Protein AF-A0A6A3VEC8-F1 (afdb_monomer_lite)

Sequence (93 aa):
MAKANMLSSRLSRSNQAEHNRVAVDERHCADAQNLKQQQSNIAISKCHSVSEQFSECAKANDIMVVVHCRDHNKALNARLHQLTNAEHFDIYR

pLDDT: mean 77.83, std 14.32, range [39.41, 95.81]

Radius of gyration: 24.62 Å; chains: 1; bounding box: 74×29×41 Å

InterPro domains:
  IPR013892 Cytochrome c oxidase biogenesis protein Cmc1-like [PF08583] (45-90)

Secondary structure (DSSP, 8-state):
---SHHHHHHHHHHHHHHHHHHHHHHHHHHHHHHHHHHHHHHHHHHTHHHHHHHHHHHHHHGGGHHHHTHHHHHHHHHHHHHHHSHHHHGGG-

Foldseek 3Di:
DDDPPPVVVVVVVVVVVVVVVVVVVVVVVVLLVVLLVVLQVVLCVVLVVLVVVLVVQCVVQPVCSVPRVVVSVVVSVVSSCVSNPPVNSVVRD

Organism: NCBI:txid53985

Structure (mmCIF, N/CA/C/O backbone):
data_AF-A0A6A3VEC8-F1
#
_entry.id   AF-A0A6A3VEC8-F1
#
loop_
_atom_site.group_PDB
_atom_site.id
_atom_site.type_symbol
_atom_site.label_atom_id
_atom_site.label_alt_id
_atom_site.label_comp_id
_atom_site.label_asym_id
_atom_site.label_entity_id
_atom_site.label_seq_id
_atom_site.pdbx_PDB_ins_code
_atom_site.Cartn_x
_atom_site.Cartn_y
_atom_site.Cartn_z
_atom_site.occupancy
_atom_site.B_iso_or_equiv
_atom_site.auth_seq_id
_atom_site.auth_comp_id
_atom_site.auth_asym_id
_atom_site.auth_atom_id
_atom_site.pdbx_PDB_model_num
ATOM 1 N N . MET A 1 1 ? 62.501 -20.277 -20.057 1.00 39.41 1 MET A N 1
ATOM 2 C CA . MET A 1 1 ? 61.508 -20.457 -18.974 1.00 39.41 1 MET A CA 1
ATOM 3 C C . MET A 1 1 ? 60.356 -19.480 -19.206 1.00 39.41 1 MET A C 1
ATOM 5 O O . MET A 1 1 ? 60.558 -18.293 -19.022 1.00 39.41 1 MET A O 1
ATOM 9 N N . ALA A 1 2 ? 59.190 -19.929 -19.687 1.00 52.28 2 ALA A N 1
ATOM 10 C CA . ALA A 1 2 ? 58.043 -19.048 -19.966 1.00 52.28 2 ALA A CA 1
ATOM 11 C C . ALA A 1 2 ? 56.713 -19.804 -19.790 1.00 52.28 2 ALA A C 1
ATOM 13 O O . ALA A 1 2 ? 56.076 -20.187 -20.764 1.00 52.28 2 ALA A O 1
ATOM 14 N N . LYS A 1 3 ? 56.313 -20.096 -18.544 1.00 53.19 3 LYS A N 1
ATOM 15 C CA . LYS A 1 3 ? 54.997 -20.712 -18.250 1.00 53.19 3 LYS A CA 1
ATOM 16 C C . LYS A 1 3 ? 54.251 -20.117 -17.048 1.00 53.19 3 LYS A C 1
ATOM 18 O O . LYS A 1 3 ? 53.108 -20.489 -16.821 1.00 53.19 3 LYS A O 1
ATOM 23 N N . ALA A 1 4 ? 54.833 -19.153 -16.330 1.00 54.94 4 ALA A N 1
ATOM 24 C CA . ALA A 1 4 ? 54.174 -18.524 -15.180 1.00 54.94 4 ALA A CA 1
ATOM 25 C C . ALA A 1 4 ? 53.212 -17.376 -15.566 1.00 54.94 4 ALA A C 1
ATOM 27 O O . ALA A 1 4 ? 52.208 -17.161 -14.892 1.00 54.94 4 ALA A O 1
ATOM 28 N N . ASN A 1 5 ? 53.452 -16.678 -16.686 1.00 53.91 5 ASN A N 1
ATOM 29 C CA . ASN A 1 5 ? 52.701 -15.454 -17.008 1.00 53.91 5 ASN A CA 1
ATOM 30 C C . ASN A 1 5 ? 51.297 -15.700 -17.586 1.00 53.91 5 ASN A C 1
ATOM 32 O O . ASN A 1 5 ? 50.413 -14.876 -17.385 1.00 53.91 5 ASN A O 1
ATOM 36 N N . MET A 1 6 ? 51.043 -16.828 -18.261 1.00 53.34 6 MET A N 1
ATOM 37 C CA . MET A 1 6 ? 49.728 -17.073 -18.882 1.00 53.34 6 MET A CA 1
ATOM 38 C C . MET A 1 6 ? 48.632 -17.477 -17.885 1.00 53.34 6 MET A C 1
ATOM 40 O O . MET A 1 6 ? 47.458 -17.206 -18.134 1.00 53.34 6 MET A O 1
ATOM 44 N N . LEU A 1 7 ? 48.987 -18.118 -16.767 1.00 55.62 7 LEU A N 1
ATOM 45 C CA . LEU A 1 7 ? 48.019 -18.553 -15.751 1.00 55.62 7 LEU A CA 1
ATOM 46 C C . LEU A 1 7 ? 47.548 -17.379 -14.881 1.00 55.62 7 LEU A C 1
ATOM 48 O O . LEU A 1 7 ? 46.351 -17.248 -14.633 1.00 55.62 7 LEU A O 1
ATOM 52 N N . SER A 1 8 ? 48.463 -16.474 -14.515 1.00 59.25 8 SER A N 1
ATOM 53 C CA . SER A 1 8 ? 48.144 -15.262 -13.746 1.00 59.25 8 SER A CA 1
ATOM 54 C C . SER A 1 8 ? 47.187 -14.330 -14.505 1.00 59.25 8 SER A C 1
ATOM 56 O O . SER A 1 8 ? 46.185 -13.875 -13.954 1.00 59.25 8 SER A O 1
ATOM 58 N N . SER A 1 9 ? 47.399 -14.136 -15.814 1.00 60.50 9 SER A N 1
ATOM 59 C CA . SER A 1 9 ? 46.500 -13.320 -16.643 1.00 60.50 9 SER A CA 1
ATOM 60 C C . SER A 1 9 ? 45.093 -13.914 -16.787 1.00 60.50 9 SER A C 1
ATOM 62 O O . SER A 1 9 ? 44.124 -13.167 -16.910 1.00 60.50 9 SER A O 1
ATOM 64 N N . ARG A 1 10 ? 44.956 -15.248 -16.776 1.00 58.88 10 ARG A N 1
ATOM 65 C CA . ARG A 1 10 ? 43.647 -15.924 -16.838 1.00 58.88 10 ARG A CA 1
ATOM 66 C C . ARG A 1 10 ? 42.886 -15.808 -15.518 1.00 58.88 10 ARG A C 1
ATOM 68 O O . ARG A 1 10 ? 41.700 -15.502 -15.550 1.00 58.88 10 ARG A O 1
ATOM 75 N N . LEU A 1 11 ? 43.569 -15.976 -14.385 1.00 61.03 11 LEU A N 1
ATOM 76 C CA . LEU A 1 11 ? 42.981 -15.796 -13.052 1.00 61.03 11 LEU A CA 1
ATOM 77 C C . LEU A 1 11 ? 42.558 -14.339 -12.812 1.00 61.03 11 LEU A C 1
ATOM 79 O O . LEU A 1 11 ? 41.439 -14.091 -12.381 1.00 61.03 11 LEU A O 1
ATOM 83 N N . SER A 1 12 ? 43.392 -13.367 -13.196 1.00 61.09 12 SER A N 1
ATOM 84 C CA . SER A 1 12 ? 43.051 -11.939 -13.105 1.00 61.09 12 SER A CA 1
ATOM 85 C C . SER A 1 12 ? 41.829 -11.570 -13.960 1.00 61.09 12 SER A C 1
ATOM 87 O O . SER A 1 12 ? 40.947 -10.853 -13.492 1.00 61.09 12 SER A O 1
ATOM 89 N N . ARG A 1 13 ? 41.708 -12.120 -15.180 1.00 61.25 13 ARG A N 1
ATOM 90 C CA . ARG A 1 13 ? 40.511 -11.940 -16.022 1.00 61.25 13 ARG A CA 1
ATOM 91 C C . ARG A 1 13 ? 39.266 -12.611 -15.441 1.00 61.25 13 ARG A C 1
ATOM 93 O O . ARG A 1 13 ? 38.185 -12.048 -15.578 1.00 61.25 13 ARG A O 1
ATOM 100 N N . SER A 1 14 ? 39.408 -13.778 -14.808 1.00 66.50 14 SER A N 1
ATOM 101 C CA . SER A 1 14 ? 38.296 -14.469 -14.142 1.00 66.50 14 SER A CA 1
ATOM 102 C C . SER A 1 14 ? 37.767 -13.644 -12.970 1.00 66.50 14 SER A C 1
ATOM 104 O O . SER A 1 14 ? 36.578 -13.350 -12.925 1.00 66.50 14 SER A O 1
ATOM 106 N N . ASN A 1 15 ? 38.661 -13.158 -12.106 1.00 65.44 15 ASN A N 1
ATOM 107 C CA . ASN A 1 15 ? 38.294 -12.329 -10.958 1.00 65.44 15 ASN A CA 1
ATOM 108 C C . ASN A 1 15 ? 37.674 -10.992 -11.396 1.00 65.44 15 ASN A C 1
ATOM 110 O O . ASN A 1 15 ? 36.709 -10.530 -10.795 1.00 65.44 15 ASN A O 1
ATOM 114 N N . GLN A 1 16 ? 38.175 -10.383 -12.478 1.00 70.12 16 GLN A N 1
ATOM 115 C CA . GLN A 1 16 ? 37.578 -9.171 -13.047 1.00 70.12 16 GLN A CA 1
ATOM 116 C C . GLN A 1 16 ? 36.187 -9.438 -13.641 1.00 70.12 16 GLN A C 1
ATOM 118 O O . GLN A 1 16 ? 35.287 -8.615 -13.493 1.00 70.12 16 GLN A O 1
ATOM 123 N N . ALA A 1 17 ? 35.991 -10.575 -14.316 1.00 68.69 17 ALA A N 1
ATOM 124 C CA . ALA A 1 17 ? 34.696 -10.957 -14.869 1.00 68.69 17 ALA A CA 1
ATOM 125 C C . ALA A 1 17 ? 33.670 -11.256 -13.765 1.00 68.69 17 ALA A C 1
ATOM 127 O O . ALA A 1 17 ? 32.515 -10.860 -13.893 1.00 68.69 17 ALA A O 1
ATOM 128 N N . GLU A 1 18 ? 34.082 -11.902 -12.675 1.00 66.88 18 GLU A N 1
ATOM 129 C CA . GLU A 1 18 ? 33.244 -12.123 -11.493 1.00 66.88 18 GLU A CA 1
ATOM 130 C C . GLU A 1 18 ? 32.894 -10.811 -10.794 1.00 66.88 18 GLU A C 1
ATOM 132 O O . GLU A 1 18 ? 31.716 -10.548 -10.577 1.00 66.88 18 GLU A O 1
ATOM 137 N N . HIS A 1 19 ? 33.872 -9.936 -10.547 1.00 68.19 19 HIS A N 1
ATOM 138 C CA . HIS A 1 19 ? 33.623 -8.612 -9.974 1.00 68.19 19 HIS A CA 1
ATOM 139 C C . HIS A 1 19 ? 32.664 -7.784 -10.842 1.00 68.19 19 HIS A C 1
ATOM 141 O O . HIS A 1 19 ? 31.760 -7.126 -10.337 1.00 68.19 19 HIS A O 1
ATOM 147 N N . ASN A 1 20 ? 32.808 -7.854 -12.168 1.00 64.25 20 ASN A N 1
ATOM 148 C CA . ASN A 1 20 ? 31.891 -7.187 -13.088 1.00 64.25 20 ASN A CA 1
ATOM 149 C C . ASN A 1 20 ? 30.485 -7.806 -13.055 1.00 64.25 20 ASN A C 1
ATOM 151 O O . ASN A 1 20 ? 29.515 -7.065 -13.165 1.00 64.25 20 ASN A O 1
ATOM 155 N N . ARG A 1 21 ? 30.352 -9.130 -12.892 1.00 60.44 21 ARG A N 1
ATOM 156 C CA . ARG A 1 21 ? 29.049 -9.802 -12.738 1.00 60.44 21 ARG A CA 1
ATOM 157 C C . ARG A 1 21 ? 28.365 -9.413 -11.431 1.00 60.44 21 ARG A C 1
ATOM 159 O O . ARG A 1 21 ? 27.193 -9.069 -11.479 1.00 60.44 21 ARG A O 1
ATOM 166 N N . VAL A 1 22 ? 29.095 -9.387 -10.315 1.00 61.88 22 VAL A N 1
ATOM 167 C CA . VAL A 1 22 ? 28.570 -8.928 -9.016 1.00 61.88 22 VAL A CA 1
ATOM 168 C C . VAL A 1 22 ? 28.148 -7.461 -9.101 1.00 61.88 22 VAL A C 1
ATOM 170 O O . VAL A 1 22 ? 27.028 -7.130 -8.738 1.00 61.88 22 VAL A O 1
ATOM 173 N N . ALA A 1 23 ? 28.967 -6.595 -9.704 1.00 61.31 23 ALA A N 1
ATOM 174 C CA . ALA A 1 23 ? 28.615 -5.187 -9.898 1.00 61.31 23 ALA A CA 1
ATOM 175 C C . ALA A 1 23 ? 27.424 -4.976 -10.856 1.00 61.31 23 ALA A C 1
ATOM 177 O O . ALA A 1 23 ? 26.764 -3.938 -10.825 1.00 61.31 23 ALA A O 1
ATOM 178 N N . VAL A 1 24 ? 27.169 -5.902 -11.785 1.00 61.78 24 VAL A N 1
ATOM 179 C CA . VAL A 1 24 ? 25.970 -5.883 -12.638 1.00 61.78 24 VAL A CA 1
ATOM 180 C C . VAL A 1 24 ? 24.752 -6.370 -11.852 1.00 61.78 24 VAL A C 1
ATOM 182 O O . VAL A 1 24 ? 23.703 -5.745 -11.963 1.00 61.78 24 VAL A O 1
ATOM 185 N N . ASP A 1 25 ? 24.885 -7.414 -11.039 1.00 61.31 25 ASP A N 1
ATOM 186 C CA . ASP A 1 25 ? 23.809 -7.951 -10.196 1.00 61.31 25 ASP A CA 1
ATOM 187 C C . ASP A 1 25 ? 23.372 -6.952 -9.107 1.00 61.31 25 ASP A C 1
ATOM 189 O O . ASP A 1 25 ? 22.181 -6.691 -8.943 1.00 61.31 25 ASP A O 1
ATOM 193 N N . GLU A 1 26 ? 24.327 -6.275 -8.456 1.00 60.38 26 GLU A N 1
ATOM 194 C CA . GLU A 1 26 ? 24.054 -5.191 -7.501 1.00 60.38 26 GLU A CA 1
ATOM 195 C C . GLU A 1 26 ? 23.309 -4.021 -8.148 1.00 60.38 26 GLU A C 1
ATOM 197 O O . GLU A 1 26 ? 22.350 -3.511 -7.569 1.00 60.38 26 GLU A O 1
ATOM 202 N N . ARG A 1 27 ? 23.707 -3.608 -9.361 1.00 61.69 27 ARG A N 1
ATOM 203 C CA . ARG A 1 27 ? 23.007 -2.543 -10.098 1.00 61.69 27 ARG A CA 1
ATOM 204 C C . ARG A 1 27 ? 21.584 -2.948 -10.466 1.00 61.69 27 ARG A C 1
ATOM 206 O O . ARG A 1 27 ? 20.664 -2.194 -10.180 1.00 61.69 27 ARG A O 1
ATOM 213 N N . HIS A 1 28 ? 21.381 -4.158 -10.990 1.00 67.44 28 HIS A N 1
ATOM 214 C CA . HIS A 1 28 ? 20.036 -4.656 -11.296 1.00 67.44 28 HIS A CA 1
ATOM 215 C C . HIS A 1 28 ? 19.152 -4.757 -10.044 1.00 67.44 28 HIS A C 1
ATOM 217 O O . HIS A 1 28 ? 17.965 -4.433 -10.098 1.00 67.44 28 HIS A O 1
ATOM 223 N N . CYS A 1 29 ? 19.713 -5.165 -8.901 1.00 66.88 29 CYS A N 1
ATOM 224 C CA . CYS A 1 29 ? 18.985 -5.189 -7.634 1.00 66.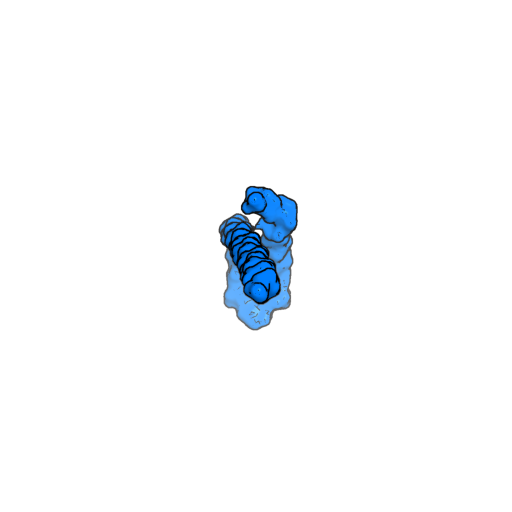88 29 CYS A CA 1
ATOM 225 C C . CYS A 1 29 ? 18.643 -3.778 -7.135 1.00 66.88 29 CYS A C 1
ATOM 227 O O . CYS A 1 29 ? 17.520 -3.556 -6.681 1.00 66.88 29 CYS A O 1
ATOM 229 N N . ALA A 1 30 ? 19.570 -2.822 -7.243 1.00 71.44 30 ALA A N 1
ATOM 230 C CA . ALA A 1 30 ? 19.339 -1.427 -6.875 1.00 71.44 30 ALA A CA 1
ATOM 231 C C . ALA A 1 30 ? 18.273 -0.767 -7.766 1.00 71.44 30 ALA A C 1
ATOM 233 O O . ALA A 1 30 ? 17.391 -0.069 -7.264 1.00 71.44 30 ALA A O 1
ATOM 234 N N . ASP A 1 31 ? 18.287 -1.042 -9.070 1.00 73.25 31 ASP A N 1
ATOM 235 C CA . ASP A 1 31 ? 17.277 -0.555 -10.011 1.00 73.25 31 ASP A CA 1
ATOM 236 C C . ASP A 1 31 ? 15.899 -1.149 -9.680 1.00 73.25 31 ASP A C 1
ATOM 238 O O . ASP A 1 31 ? 14.918 -0.419 -9.535 1.00 73.25 31 ASP A O 1
ATOM 242 N N . ALA A 1 32 ? 15.824 -2.459 -9.419 1.00 74.31 32 ALA A N 1
ATOM 243 C CA . ALA A 1 32 ? 14.586 -3.111 -8.994 1.00 74.31 32 ALA A CA 1
ATOM 244 C C . ALA A 1 32 ? 14.050 -2.569 -7.654 1.00 74.31 32 ALA A C 1
ATOM 246 O O . ALA A 1 32 ? 12.835 -2.454 -7.475 1.00 74.31 32 ALA A O 1
ATOM 247 N N . GLN A 1 33 ? 14.927 -2.224 -6.706 1.00 79.88 33 GLN A N 1
ATOM 248 C CA . GLN A 1 33 ? 14.540 -1.588 -5.443 1.00 79.88 33 GLN A CA 1
ATOM 249 C C . GLN A 1 33 ? 13.991 -0.174 -5.662 1.00 79.88 33 GLN A C 1
ATOM 251 O O . GLN A 1 33 ? 12.950 0.162 -5.096 1.00 79.88 33 GLN A O 1
ATOM 256 N N . ASN A 1 34 ? 14.629 0.626 -6.521 1.00 81.56 34 ASN A N 1
ATOM 257 C CA . ASN A 1 34 ? 14.153 1.965 -6.871 1.00 81.56 34 ASN A CA 1
ATOM 258 C C . ASN A 1 34 ? 12.764 1.926 -7.522 1.00 81.56 34 ASN A C 1
ATOM 260 O O . ASN A 1 34 ? 11.883 2.695 -7.133 1.00 81.56 34 ASN A O 1
ATOM 264 N N . LEU A 1 35 ? 12.531 0.990 -8.446 1.00 80.31 35 LEU A N 1
ATOM 265 C CA . LEU A 1 35 ? 11.227 0.813 -9.093 1.00 80.31 35 LEU A CA 1
ATOM 266 C C . LEU A 1 35 ? 10.138 0.409 -8.094 1.00 80.31 35 LEU A C 1
ATOM 268 O O . LEU A 1 35 ? 9.046 0.980 -8.091 1.00 80.31 35 LEU A O 1
ATOM 272 N N . LYS A 1 36 ? 10.444 -0.521 -7.180 1.00 80.31 36 LYS A N 1
ATOM 273 C CA . LYS A 1 36 ? 9.517 -0.902 -6.101 1.00 80.31 36 LYS A CA 1
ATOM 274 C C . LYS A 1 36 ? 9.214 0.273 -5.174 1.00 80.31 36 LYS A C 1
ATOM 276 O O . LYS A 1 36 ? 8.066 0.450 -4.767 1.00 80.31 36 LYS A O 1
ATOM 281 N N . GLN A 1 37 ? 10.214 1.098 -4.862 1.00 82.69 37 GLN A N 1
ATOM 282 C CA . GLN A 1 37 ? 10.024 2.286 -4.033 1.00 82.69 37 GLN A CA 1
ATOM 283 C C . GLN A 1 37 ? 9.131 3.322 -4.728 1.00 82.69 37 GLN A C 1
ATOM 285 O O . GLN A 1 37 ? 8.225 3.869 -4.099 1.00 82.69 37 GLN A O 1
ATOM 290 N N . GLN A 1 38 ? 9.337 3.566 -6.024 1.00 83.25 38 GLN A N 1
ATOM 291 C CA . GLN A 1 38 ? 8.477 4.456 -6.807 1.00 83.25 38 GLN A CA 1
ATOM 292 C C . GLN A 1 38 ? 7.036 3.942 -6.869 1.00 83.25 38 GLN A C 1
ATOM 294 O O . GLN A 1 38 ? 6.107 4.706 -6.601 1.00 83.25 38 GLN A O 1
ATOM 299 N N . GLN A 1 39 ? 6.844 2.650 -7.142 1.00 82.69 39 GLN A N 1
ATOM 300 C CA . GLN A 1 39 ? 5.521 2.027 -7.143 1.00 82.69 39 GLN A CA 1
ATOM 301 C C . GLN A 1 39 ? 4.837 2.164 -5.776 1.00 82.69 39 GLN A C 1
ATOM 303 O O . GLN A 1 39 ? 3.665 2.531 -5.714 1.00 82.69 39 GLN A O 1
ATOM 308 N N . SER A 1 40 ? 5.570 1.939 -4.681 1.00 82.50 40 SER A N 1
ATOM 309 C CA . SER A 1 40 ? 5.066 2.124 -3.316 1.00 82.50 40 SER A CA 1
ATOM 310 C C . SER A 1 40 ? 4.616 3.566 -3.065 1.00 82.50 40 SER A C 1
ATOM 312 O O . SER A 1 40 ? 3.496 3.793 -2.611 1.00 82.50 40 SER A O 1
ATOM 314 N N . ASN A 1 41 ? 5.434 4.556 -3.432 1.00 85.94 41 ASN A N 1
ATOM 315 C CA . ASN A 1 41 ? 5.098 5.971 -3.252 1.00 85.94 41 ASN A CA 1
ATOM 316 C C . ASN A 1 41 ? 3.827 6.359 -4.030 1.00 85.94 41 ASN A C 1
ATOM 318 O O . ASN A 1 41 ? 2.957 7.057 -3.504 1.00 85.94 41 ASN A O 1
ATOM 322 N N . ILE A 1 42 ? 3.686 5.867 -5.264 1.00 84.94 42 ILE A N 1
ATOM 323 C CA . ILE A 1 42 ? 2.489 6.093 -6.083 1.00 84.94 42 ILE A CA 1
ATOM 324 C C . ILE A 1 42 ? 1.275 5.390 -5.472 1.00 84.94 42 ILE A C 1
ATOM 326 O O . ILE A 1 42 ? 0.192 5.977 -5.416 1.00 84.94 42 ILE A O 1
ATOM 330 N N . ALA A 1 43 ? 1.439 4.156 -4.994 1.00 85.88 43 ALA A N 1
ATOM 331 C CA . ALA A 1 43 ? 0.371 3.406 -4.349 1.00 85.88 43 ALA A CA 1
ATOM 332 C C . ALA A 1 43 ? -0.129 4.118 -3.086 1.00 85.88 43 ALA A C 1
ATOM 334 O O . ALA A 1 43 ? -1.334 4.293 -2.926 1.00 85.88 43 ALA A O 1
ATOM 335 N N . ILE A 1 44 ? 0.779 4.610 -2.241 1.00 85.56 44 ILE A N 1
ATOM 336 C CA . ILE A 1 44 ? 0.442 5.393 -1.045 1.00 85.56 44 ILE A CA 1
ATOM 337 C C . ILE A 1 44 ? -0.329 6.660 -1.428 1.00 85.56 44 ILE A C 1
ATOM 339 O O . ILE A 1 44 ? -1.374 6.936 -0.840 1.00 85.56 44 ILE A O 1
ATOM 343 N N . SER A 1 45 ? 0.135 7.395 -2.445 1.00 88.75 45 SER A N 1
ATOM 344 C CA . SER A 1 45 ? -0.542 8.603 -2.930 1.00 88.75 45 SER A CA 1
ATOM 345 C C . SER A 1 45 ? -1.960 8.309 -3.439 1.00 88.75 45 SER A C 1
ATOM 347 O O . SER A 1 45 ? -2.911 8.985 -3.048 1.00 88.75 45 SER A O 1
ATOM 349 N N . LYS A 1 46 ? -2.140 7.255 -4.244 1.00 88.00 46 LYS A N 1
ATOM 350 C CA . LYS A 1 46 ? -3.457 6.850 -4.768 1.00 88.00 46 LYS A CA 1
ATOM 351 C C . LYS A 1 46 ? -4.390 6.290 -3.692 1.00 88.00 46 LYS A C 1
ATOM 353 O O . LYS A 1 46 ? -5.606 6.423 -3.812 1.00 88.00 46 LYS A O 1
ATOM 358 N N . CYS A 1 47 ? -3.841 5.674 -2.650 1.00 91.75 47 CYS A N 1
ATOM 359 C CA . CYS A 1 47 ? -4.603 5.122 -1.534 1.00 91.75 47 CYS A CA 1
ATOM 360 C C . CYS A 1 47 ? -4.892 6.142 -0.424 1.00 91.75 47 CYS A C 1
ATOM 362 O O . CYS A 1 47 ? -5.547 5.760 0.542 1.00 91.75 47 CYS A O 1
ATOM 364 N N . HIS A 1 48 ? -4.459 7.407 -0.547 1.00 92.44 48 HIS A N 1
ATOM 365 C CA . HIS A 1 48 ? -4.506 8.411 0.527 1.00 92.44 48 HIS A CA 1
ATOM 366 C C . HIS A 1 48 ? -5.838 8.441 1.289 1.00 92.44 48 HIS A C 1
ATOM 368 O O . HIS A 1 48 ? -5.840 8.324 2.507 1.00 92.44 48 HIS A O 1
ATOM 374 N N . SER A 1 49 ? -6.970 8.514 0.584 1.00 91.81 49 SER A N 1
ATOM 375 C CA . SER A 1 49 ? -8.298 8.572 1.216 1.00 91.81 49 SER A CA 1
ATOM 376 C C . SER A 1 49 ? -8.632 7.327 2.055 1.00 91.81 49 SER A C 1
ATOM 378 O O . SER A 1 49 ? -9.163 7.447 3.154 1.00 91.81 49 SER A O 1
ATOM 380 N N . VAL A 1 50 ? -8.293 6.125 1.580 1.00 90.75 50 VAL A N 1
ATOM 381 C CA . VAL A 1 50 ? -8.558 4.875 2.319 1.00 90.75 50 VAL A CA 1
ATOM 382 C C . VAL A 1 50 ? -7.554 4.700 3.463 1.00 90.75 50 VAL A C 1
ATOM 384 O O . VAL A 1 50 ? -7.902 4.207 4.536 1.00 90.75 50 VAL A O 1
ATOM 387 N N . SER A 1 51 ? -6.314 5.151 3.261 1.00 91.88 51 SER A N 1
ATOM 388 C CA . SER A 1 51 ? -5.290 5.222 4.306 1.00 91.88 51 SER A CA 1
ATOM 389 C C . SER A 1 51 ? -5.694 6.173 5.434 1.00 91.88 51 SER A C 1
ATOM 391 O O . SER A 1 51 ? -5.453 5.871 6.600 1.00 91.88 51 SER A O 1
ATOM 393 N N . GLU A 1 52 ? -6.327 7.300 5.105 1.00 94.75 52 GLU A N 1
ATOM 394 C CA . GLU A 1 52 ? -6.830 8.279 6.070 1.00 94.75 52 GLU A CA 1
ATOM 395 C C . GLU A 1 52 ? -7.951 7.688 6.927 1.00 94.75 52 GLU A C 1
ATOM 397 O O . GLU A 1 52 ? -7.847 7.730 8.147 1.00 94.75 52 GLU A O 1
ATOM 402 N N . GLN A 1 53 ? -8.926 7.000 6.326 1.00 93.38 53 GLN A N 1
ATOM 403 C CA . GLN A 1 53 ? -9.987 6.307 7.073 1.00 93.38 53 GLN A CA 1
ATOM 404 C C . GLN A 1 53 ? -9.430 5.252 8.044 1.00 93.38 53 GLN A C 1
ATOM 406 O O . GLN A 1 53 ? -9.870 5.142 9.191 1.00 93.38 53 GLN A O 1
ATOM 411 N N . PHE A 1 54 ? -8.425 4.479 7.614 1.00 94.12 54 PHE A N 1
ATOM 412 C CA . PHE A 1 54 ? -7.739 3.547 8.509 1.00 94.12 54 PHE A CA 1
ATOM 413 C C . PHE A 1 54 ? -6.992 4.281 9.633 1.00 94.12 54 PHE A C 1
ATOM 415 O O . PHE A 1 54 ? -7.060 3.852 10.782 1.00 94.12 54 PHE A O 1
ATOM 422 N N . SER A 1 55 ? -6.317 5.391 9.322 1.00 93.69 55 SER A N 1
ATOM 423 C CA . SER A 1 55 ? -5.587 6.219 10.291 1.00 93.69 55 SER A CA 1
ATOM 424 C C . SER A 1 55 ? -6.512 6.844 11.336 1.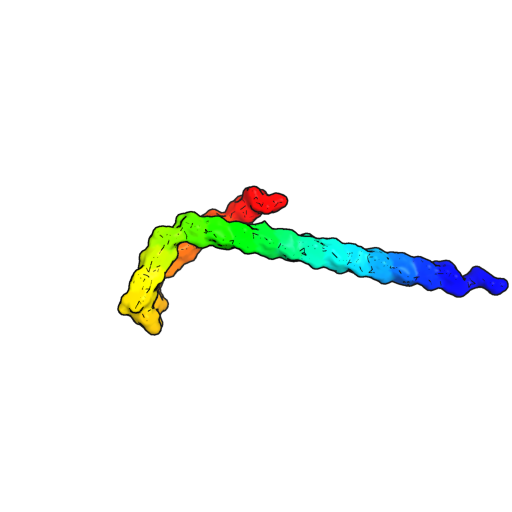00 93.69 55 SER A C 1
ATOM 426 O O . SER A 1 55 ? -6.210 6.809 12.526 1.00 93.69 55 SER A O 1
ATOM 428 N N . GLU A 1 56 ? -7.664 7.366 10.922 1.00 95.81 56 GLU A N 1
ATOM 429 C CA . GLU A 1 56 ? -8.693 7.899 11.818 1.00 95.81 56 GLU A CA 1
ATOM 430 C C . GLU A 1 56 ? -9.241 6.814 12.744 1.00 95.81 56 GLU A C 1
ATOM 432 O O . GLU A 1 56 ? -9.293 7.006 13.960 1.00 95.81 56 GLU A O 1
ATOM 437 N N . CYS A 1 57 ? -9.558 5.637 12.195 1.00 94.69 57 CYS A N 1
ATOM 438 C CA . CYS A 1 57 ? -9.980 4.501 13.002 1.00 94.69 57 CYS A CA 1
ATOM 439 C C . CYS A 1 57 ? -8.885 4.073 13.995 1.00 94.69 57 CYS A C 1
ATOM 441 O O . CYS A 1 57 ? -9.176 3.832 15.168 1.00 94.69 57 CYS A O 1
ATOM 443 N N . ALA A 1 58 ? -7.624 4.012 13.557 1.00 94.00 58 ALA A N 1
ATOM 444 C CA . ALA A 1 58 ? -6.495 3.632 14.402 1.00 94.00 58 ALA A CA 1
ATOM 445 C C . ALA A 1 58 ? -6.284 4.621 15.555 1.00 94.00 58 ALA A C 1
ATOM 447 O O . ALA A 1 58 ? -6.150 4.199 16.700 1.00 94.00 58 ALA A O 1
ATOM 448 N N . LYS A 1 59 ? -6.345 5.930 15.281 1.00 94.88 59 LYS A N 1
ATOM 449 C CA . LYS A 1 59 ? -6.263 6.977 16.312 1.00 94.88 59 LYS A CA 1
ATOM 450 C C . LYS A 1 59 ? -7.377 6.859 17.353 1.00 94.88 59 LYS A C 1
ATOM 452 O O . LYS A 1 59 ? -7.135 7.133 18.522 1.00 94.88 59 LYS A O 1
ATOM 457 N N . ALA A 1 60 ? -8.579 6.456 16.940 1.00 94.56 60 ALA A N 1
ATOM 458 C CA . ALA A 1 60 ? -9.722 6.315 17.840 1.00 94.56 60 ALA A CA 1
ATOM 459 C C . ALA A 1 60 ? -9.684 5.039 18.702 1.00 94.56 60 ALA A C 1
ATOM 461 O O . ALA A 1 60 ? -10.320 5.004 19.752 1.00 94.56 60 ALA A O 1
ATOM 462 N N . ASN A 1 61 ? -8.974 3.993 18.263 1.00 92.25 61 ASN A N 1
ATOM 463 C CA . ASN A 1 61 ? -9.029 2.662 18.881 1.00 92.25 61 ASN A CA 1
ATOM 464 C C . ASN A 1 61 ? -7.694 2.183 19.470 1.00 92.25 61 ASN A C 1
ATOM 466 O O . ASN A 1 61 ? -7.675 1.138 20.118 1.00 92.25 61 ASN A O 1
ATOM 470 N N . ASP A 1 62 ? -6.603 2.925 19.265 1.00 89.06 62 ASP A 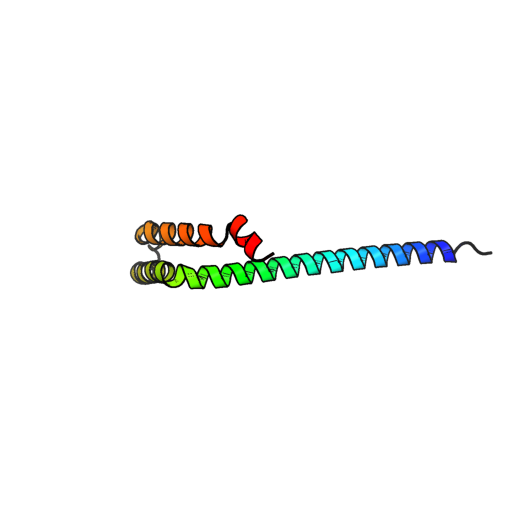N 1
ATOM 471 C CA . ASP A 1 62 ? -5.272 2.666 19.825 1.00 89.06 62 ASP A CA 1
ATOM 472 C C . ASP A 1 62 ? -4.864 1.180 19.700 1.00 89.06 62 ASP A C 1
ATOM 474 O O . ASP A 1 62 ? -4.821 0.630 18.595 1.00 89.06 62 ASP A O 1
ATOM 478 N N . ILE A 1 63 ? -4.641 0.479 20.816 1.00 87.44 63 ILE A N 1
ATOM 479 C CA . ILE A 1 63 ? -4.238 -0.939 20.838 1.00 87.44 63 ILE A CA 1
ATOM 480 C C . ILE A 1 63 ? -5.302 -1.860 20.204 1.00 87.44 63 ILE A C 1
ATOM 482 O O . I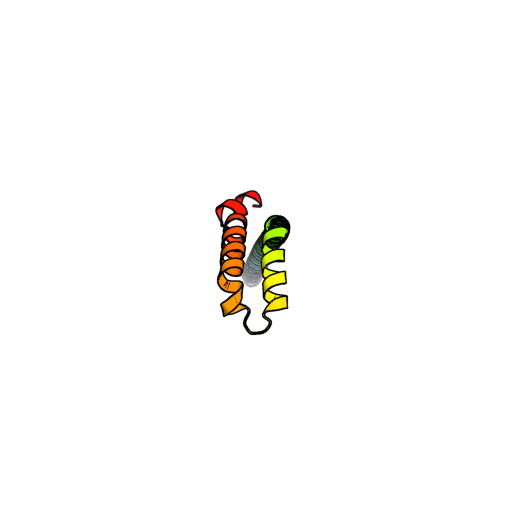LE A 1 63 ? -4.977 -2.907 19.640 1.00 87.44 63 ILE A O 1
ATOM 486 N N . MET A 1 64 ? -6.578 -1.468 20.228 1.00 91.62 64 MET A N 1
ATOM 487 C CA . MET A 1 64 ? -7.694 -2.255 19.692 1.00 91.62 64 MET A CA 1
ATOM 488 C C . MET A 1 64 ? -7.881 -2.106 18.172 1.00 91.62 64 MET A C 1
ATOM 490 O O . MET A 1 64 ? -8.850 -2.629 17.614 1.00 91.62 64 MET A O 1
ATOM 494 N N . VAL A 1 65 ? -6.948 -1.448 17.469 1.00 90.44 65 VAL A N 1
ATOM 495 C CA . VAL A 1 65 ? -6.987 -1.233 16.010 1.00 90.44 65 VAL A CA 1
ATOM 496 C C . VAL A 1 65 ? -7.192 -2.524 15.210 1.00 90.44 65 VAL A C 1
ATOM 498 O O . VAL A 1 65 ? -7.932 -2.535 14.229 1.00 90.44 65 VAL A O 1
ATOM 501 N N . VAL A 1 66 ? -6.595 -3.641 15.638 1.00 88.62 66 VAL A N 1
ATOM 502 C CA . VAL A 1 66 ? -6.694 -4.927 14.922 1.00 88.62 66 VAL A CA 1
ATOM 503 C C . VAL A 1 66 ? -8.132 -5.450 14.911 1.00 88.62 66 VAL A C 1
ATOM 505 O O . VAL A 1 66 ? -8.561 -6.076 13.942 1.00 88.62 66 VAL A O 1
ATOM 508 N N . VAL A 1 67 ? -8.885 -5.170 15.975 1.00 91.25 67 VAL A N 1
ATOM 509 C CA . VAL A 1 67 ? -10.272 -5.612 16.132 1.00 91.25 67 VAL A CA 1
ATOM 510 C C . VAL A 1 67 ? -11.223 -4.599 15.502 1.00 91.25 67 VAL A C 1
ATOM 512 O O . VAL A 1 67 ? -12.033 -4.967 14.654 1.00 91.25 67 VAL A O 1
ATOM 515 N N . HIS A 1 68 ? -11.110 -3.323 15.873 1.00 92.62 68 HIS A N 1
ATOM 516 C CA . HIS A 1 68 ? -12.083 -2.296 15.488 1.00 92.62 68 HIS A CA 1
ATOM 517 C C . HIS A 1 68 ? -11.858 -1.713 14.092 1.00 92.62 68 HIS A C 1
ATOM 519 O O . HIS A 1 68 ? -12.802 -1.234 13.470 1.00 92.62 68 HIS A O 1
ATOM 525 N N . CYS A 1 69 ? -10.642 -1.801 13.555 1.00 95.19 69 CYS A N 1
ATOM 526 C CA . CYS A 1 69 ? -10.298 -1.242 12.245 1.00 95.19 69 CYS A CA 1
ATOM 527 C C . CYS A 1 69 ? -10.031 -2.317 11.193 1.00 95.19 69 CYS A C 1
ATOM 529 O O . CYS A 1 69 ? -9.457 -2.023 10.144 1.00 95.19 69 CYS A O 1
ATOM 531 N N . ARG A 1 70 ? -10.462 -3.560 11.445 1.00 94.44 70 ARG A N 1
ATOM 532 C CA . ARG A 1 70 ? -10.248 -4.699 10.545 1.00 94.44 70 ARG A CA 1
ATOM 533 C C . ARG A 1 70 ? -10.788 -4.447 9.137 1.00 94.44 70 ARG A C 1
ATOM 535 O O . ARG A 1 70 ? -10.106 -4.764 8.165 1.00 94.44 70 ARG A O 1
ATOM 542 N N . ASP A 1 71 ? -11.971 -3.853 9.018 1.00 94.62 71 ASP A N 1
ATOM 543 C CA . ASP A 1 71 ? -12.589 -3.586 7.714 1.00 94.62 71 ASP A CA 1
ATOM 544 C C . ASP A 1 71 ? -11.856 -2.482 6.947 1.00 94.62 71 ASP A C 1
ATOM 546 O O . ASP A 1 71 ? -11.558 -2.647 5.763 1.00 94.62 71 ASP A O 1
ATOM 550 N N . HIS A 1 72 ? -11.453 -1.411 7.637 1.00 92.38 72 HIS A N 1
ATOM 551 C CA . HIS A 1 72 ? -10.609 -0.3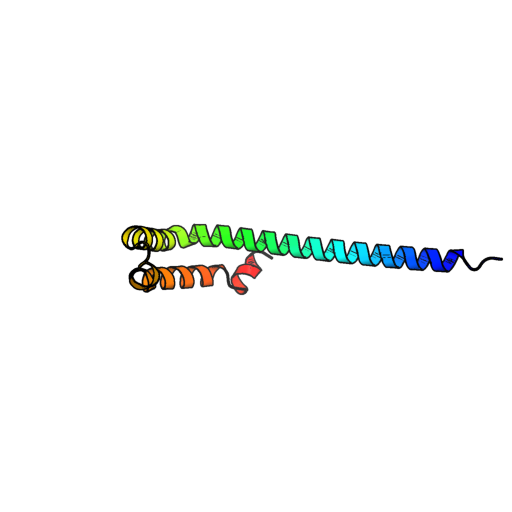59 7.066 1.00 92.38 72 HIS A CA 1
ATOM 552 C C . HIS A 1 72 ? -9.245 -0.910 6.622 1.00 92.38 72 HIS A C 1
ATOM 554 O O . HIS A 1 72 ? -8.771 -0.603 5.529 1.00 92.38 72 HIS A O 1
ATOM 560 N N . ASN A 1 73 ? -8.636 -1.792 7.421 1.00 92.75 73 ASN A N 1
ATOM 561 C CA . ASN A 1 73 ? -7.386 -2.463 7.074 1.00 92.75 73 ASN A CA 1
ATOM 562 C C . ASN A 1 73 ? -7.542 -3.367 5.841 1.00 92.75 73 ASN A C 1
ATOM 564 O O . ASN A 1 73 ? -6.693 -3.359 4.950 1.00 92.75 73 ASN A O 1
ATOM 568 N N . LYS A 1 74 ? -8.644 -4.120 5.761 1.00 93.88 74 LYS A N 1
ATOM 569 C CA . LYS A 1 74 ? -8.965 -4.964 4.606 1.00 93.88 74 LYS A CA 1
ATOM 570 C C . LYS A 1 74 ? -9.149 -4.125 3.341 1.00 93.88 74 LYS A C 1
ATOM 572 O O . LYS A 1 74 ? -8.602 -4.485 2.300 1.00 93.88 74 LYS A O 1
ATOM 577 N N . ALA A 1 75 ? -9.878 -3.013 3.426 1.00 92.69 75 ALA A N 1
ATO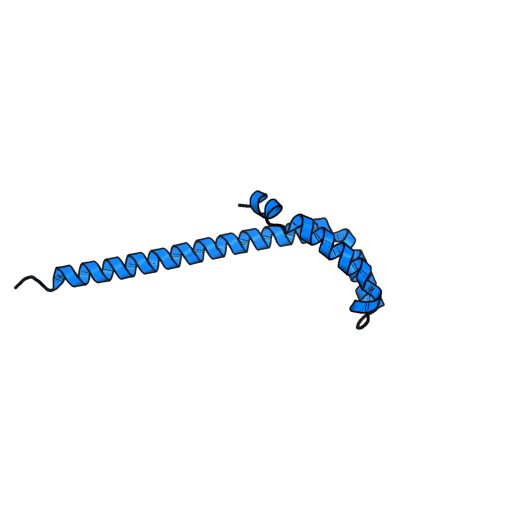M 578 C CA . ALA A 1 75 ? -10.094 -2.101 2.305 1.00 92.69 75 ALA A CA 1
ATOM 579 C C . ALA A 1 75 ? -8.780 -1.467 1.821 1.00 92.69 75 ALA A C 1
ATOM 581 O O . ALA A 1 75 ? -8.502 -1.466 0.618 1.00 92.69 75 ALA A O 1
ATOM 582 N N . LEU A 1 76 ? -7.943 -1.000 2.752 1.00 92.44 76 LEU A N 1
ATOM 583 C CA . LEU A 1 76 ? -6.629 -0.439 2.446 1.00 92.44 76 LEU A CA 1
ATOM 584 C C . LEU A 1 76 ? -5.724 -1.468 1.757 1.00 92.44 76 LEU A C 1
ATOM 586 O O . LEU A 1 76 ? -5.164 -1.186 0.699 1.00 92.44 76 LEU A O 1
ATOM 590 N N . ASN A 1 77 ? -5.628 -2.681 2.304 1.00 91.06 77 ASN A N 1
ATOM 591 C CA . ASN A 1 77 ? -4.807 -3.744 1.725 1.00 91.06 77 ASN A CA 1
ATOM 592 C C . ASN A 1 77 ? -5.306 -4.192 0.348 1.00 91.06 77 ASN A C 1
ATOM 594 O O . ASN A 1 77 ? -4.496 -4.407 -0.550 1.00 91.06 77 ASN A O 1
ATOM 598 N N . ALA A 1 78 ? -6.623 -4.279 0.143 1.00 91.81 78 ALA A N 1
ATOM 599 C CA . ALA A 1 78 ? -7.187 -4.596 -1.166 1.00 91.81 78 ALA A CA 1
ATOM 600 C C . ALA A 1 78 ? -6.817 -3.536 -2.216 1.00 91.81 78 ALA A C 1
ATOM 602 O O . ALA A 1 78 ? -6.447 -3.880 -3.339 1.00 91.81 78 ALA A O 1
ATOM 603 N N . ARG A 1 79 ? -6.866 -2.247 -1.852 1.00 89.31 79 ARG A N 1
ATOM 604 C CA . ARG A 1 79 ? -6.457 -1.154 -2.743 1.00 89.31 79 ARG A CA 1
ATOM 605 C C . ARG A 1 79 ? -4.958 -1.128 -3.010 1.00 89.31 79 ARG A C 1
ATOM 607 O O . ARG A 1 79 ? -4.566 -0.971 -4.162 1.00 89.31 79 ARG A O 1
ATOM 614 N N . LEU A 1 80 ? -4.130 -1.323 -1.986 1.00 88.88 80 LEU A N 1
ATOM 615 C CA . LEU A 1 80 ? -2.680 -1.421 -2.157 1.00 88.88 80 LEU A CA 1
ATOM 616 C C . LEU A 1 80 ? -2.319 -2.578 -3.088 1.00 88.88 80 LEU A C 1
ATOM 618 O O . LEU A 1 80 ? -1.546 -2.381 -4.018 1.00 88.88 80 LEU A O 1
ATOM 622 N N . HIS A 1 81 ? -2.946 -3.742 -2.911 1.00 87.94 81 HIS A N 1
ATOM 623 C CA . HIS A 1 81 ? -2.687 -4.917 -3.737 1.00 87.94 81 HIS A CA 1
ATOM 624 C C . HIS A 1 81 ? -3.005 -4.697 -5.224 1.00 87.94 81 HIS A C 1
ATOM 626 O O . HIS A 1 81 ? -2.292 -5.208 -6.081 1.00 87.94 81 HIS A O 1
ATOM 632 N N . GLN A 1 82 ? -4.023 -3.894 -5.555 1.00 85.19 82 GLN A N 1
ATOM 633 C CA . GLN A 1 82 ? -4.301 -3.520 -6.949 1.00 85.19 82 GLN A CA 1
ATOM 634 C C . GLN A 1 82 ? -3.158 -2.723 -7.588 1.00 85.19 82 GLN A C 1
ATOM 636 O O . GLN A 1 82 ? -2.988 -2.785 -8.796 1.00 85.19 82 GLN A O 1
ATOM 641 N N . LEU A 1 83 ? -2.394 -1.967 -6.798 1.00 81.06 83 LEU A N 1
ATOM 642 C CA . LEU A 1 83 ? -1.365 -1.048 -7.289 1.00 81.06 83 LEU A CA 1
ATOM 643 C C . LEU A 1 83 ? 0.054 -1.608 -7.164 1.00 81.06 83 LEU A C 1
ATOM 645 O O . LEU A 1 83 ? 0.947 -1.140 -7.867 1.00 81.06 83 LEU A O 1
ATOM 649 N N . THR A 1 84 ? 0.263 -2.586 -6.282 1.00 80.62 84 THR A N 1
ATOM 650 C CA . THR A 1 84 ? 1.560 -3.228 -6.016 1.00 80.62 84 THR A CA 1
ATOM 651 C C . THR A 1 84 ? 1.658 -4.655 -6.557 1.00 80.62 84 THR A C 1
ATOM 653 O O . THR A 1 84 ? 2.628 -5.356 -6.269 1.00 80.62 84 THR A O 1
ATOM 656 N N . ASN A 1 85 ? 0.674 -5.110 -7.342 1.00 78.69 85 ASN A N 1
ATOM 657 C CA . ASN A 1 85 ? 0.756 -6.405 -8.015 1.00 78.69 85 ASN A CA 1
ATOM 658 C C . ASN A 1 85 ? 1.806 -6.403 -9.145 1.00 78.69 85 ASN A C 1
ATOM 660 O O . ASN A 1 85 ? 2.278 -5.354 -9.594 1.00 78.69 85 ASN A O 1
ATOM 664 N N . ALA A 1 86 ? 2.181 -7.608 -9.583 1.00 72.81 86 ALA A N 1
ATOM 665 C CA . ALA A 1 86 ? 3.204 -7.811 -10.606 1.00 72.81 86 ALA A CA 1
ATOM 666 C C . ALA A 1 86 ? 2.832 -7.161 -11.951 1.00 72.81 86 ALA A C 1
ATOM 668 O O . ALA A 1 86 ? 3.693 -6.571 -12.593 1.00 72.81 86 ALA A O 1
ATOM 669 N N . GLU A 1 87 ? 1.551 -7.189 -12.327 1.00 70.62 87 GLU A N 1
ATOM 670 C CA . GLU A 1 87 ? 1.057 -6.577 -13.569 1.00 70.62 87 GLU A CA 1
ATOM 671 C C . GLU A 1 87 ? 1.216 -5.048 -13.553 1.00 70.62 87 GLU A C 1
ATOM 673 O O . GLU A 1 87 ? 1.619 -4.443 -14.542 1.00 70.62 87 GLU A O 1
ATOM 678 N N . HIS A 1 88 ? 0.969 -4.408 -12.408 1.00 66.81 88 HIS A N 1
ATOM 679 C CA . HIS A 1 88 ? 1.189 -2.976 -12.231 1.00 66.81 88 HIS A CA 1
ATOM 680 C C . HIS A 1 88 ? 2.669 -2.613 -12.103 1.00 66.81 88 HIS A C 1
ATOM 682 O O . HIS A 1 88 ? 3.030 -1.481 -12.420 1.00 66.81 88 HIS A O 1
ATOM 688 N N . PHE A 1 89 ? 3.523 -3.536 -11.647 1.00 66.62 89 PHE A N 1
ATOM 689 C CA . PHE A 1 89 ? 4.971 -3.322 -11.591 1.00 66.62 89 PHE A CA 1
ATOM 690 C C . PHE A 1 89 ? 5.585 -3.261 -12.995 1.00 66.62 89 PHE A C 1
ATOM 692 O O . PHE A 1 89 ? 6.498 -2.472 -13.220 1.00 66.62 89 PHE A O 1
ATOM 699 N N . ASP A 1 90 ? 5.043 -4.017 -13.954 1.00 69.38 90 ASP A N 1
ATOM 700 C CA . ASP A 1 90 ? 5.508 -4.019 -15.347 1.00 69.38 90 ASP A CA 1
ATOM 701 C C . ASP A 1 90 ? 5.336 -2.660 -16.048 1.00 69.38 90 ASP A C 1
ATOM 703 O O . ASP A 1 90 ? 6.085 -2.359 -16.969 1.00 69.38 90 ASP A O 1
ATOM 707 N N . ILE A 1 91 ? 4.420 -1.800 -15.581 1.00 68.81 91 ILE A N 1
ATOM 708 C CA . ILE A 1 91 ? 4.267 -0.415 -16.074 1.00 68.81 91 ILE A CA 1
ATOM 709 C C . ILE A 1 91 ? 5.508 0.441 -15.755 1.00 68.81 91 ILE A C 1
ATOM 711 O O . ILE A 1 91 ? 5.737 1.466 -16.397 1.00 68.81 91 ILE A O 1
ATOM 715 N N . TYR A 1 92 ? 6.299 0.036 -14.759 1.00 60.16 92 TYR A N 1
ATOM 716 C CA . TYR A 1 92 ? 7.465 0.771 -14.274 1.00 60.16 92 TYR A CA 1
ATOM 717 C C . TYR A 1 92 ? 8.805 0.108 -14.638 1.00 60.16 92 TYR A C 1
ATOM 719 O O . TYR A 1 92 ? 9.838 0.696 -14.333 1.00 60.16 92 TYR A O 1
ATOM 727 N N . ARG A 1 93 ? 8.814 -1.085 -15.250 1.00 59.09 93 ARG A N 1
ATOM 728 C CA . ARG A 1 93 ? 10.038 -1.771 -15.712 1.00 59.09 93 ARG A CA 1
ATOM 729 C C . ARG A 1 93 ? 10.508 -1.212 -17.053 1.00 59.09 93 ARG A C 1
ATOM 731 O O . ARG A 1 93 ? 11.741 -1.075 -17.206 1.00 59.09 93 ARG A O 1
#